Protein AF-A0A3N5G090-F1 (afdb_monomer_lite)

Structure (mmCIF, N/CA/C/O backbone):
data_AF-A0A3N5G090-F1
#
_entry.id   AF-A0A3N5G090-F1
#
loop_
_atom_site.group_PDB
_atom_site.id
_atom_site.type_symbol
_atom_site.label_atom_id
_atom_site.label_alt_id
_atom_site.label_comp_id
_atom_site.label_asym_id
_atom_site.label_entity_id
_atom_site.label_seq_id
_atom_site.pdbx_PDB_ins_code
_atom_site.Cartn_x
_atom_site.Cartn_y
_atom_site.Cartn_z
_atom_site.occupancy
_atom_site.B_iso_or_equiv
_atom_site.auth_seq_id
_atom_site.auth_comp_id
_atom_site.auth_asym_id
_atom_site.auth_atom_id
_atom_site.pdbx_PDB_model_num
ATOM 1 N N . MET A 1 1 ? 10.546 8.795 -16.414 1.00 54.91 1 MET A N 1
ATOM 2 C CA . MET A 1 1 ? 10.587 8.275 -15.032 1.00 54.91 1 MET A CA 1
ATOM 3 C C . MET A 1 1 ? 11.545 7.096 -15.019 1.00 54.91 1 MET A C 1
ATOM 5 O O . MET A 1 1 ? 11.524 6.328 -15.977 1.00 54.91 1 MET A O 1
ATOM 9 N N . THR A 1 2 ? 12.429 7.003 -14.028 1.00 64.56 2 THR A N 1
ATOM 10 C CA . THR A 1 2 ? 13.348 5.861 -13.884 1.00 64.56 2 THR A CA 1
ATOM 11 C C . THR A 1 2 ? 12.715 4.758 -13.030 1.00 64.56 2 THR A C 1
ATOM 13 O O . THR A 1 2 ? 11.753 5.004 -12.300 1.00 64.56 2 THR A O 1
ATOM 16 N N . TRP A 1 3 ? 13.255 3.538 -13.094 1.00 65.06 3 TRP A N 1
ATOM 17 C CA . TRP A 1 3 ? 12.873 2.460 -12.172 1.00 65.06 3 TRP A CA 1
ATOM 18 C C . TRP A 1 3 ? 13.111 2.840 -10.706 1.00 65.06 3 TRP A C 1
ATOM 20 O O . TRP A 1 3 ? 12.303 2.509 -9.840 1.00 65.06 3 TRP A O 1
ATOM 30 N N . THR A 1 4 ? 14.183 3.589 -10.448 1.00 69.06 4 THR A N 1
ATOM 31 C CA . THR A 1 4 ? 14.503 4.139 -9.131 1.00 69.06 4 THR A CA 1
ATOM 32 C C . THR A 1 4 ? 13.394 5.069 -8.640 1.00 69.06 4 THR A C 1
ATOM 34 O O . THR A 1 4 ? 12.904 4.881 -7.529 1.00 69.06 4 THR A O 1
ATOM 37 N N . ASP A 1 5 ? 12.926 6.006 -9.472 1.00 65.31 5 ASP A N 1
ATOM 38 C CA . ASP A 1 5 ? 11.839 6.929 -9.104 1.00 65.31 5 ASP A CA 1
ATOM 39 C C . ASP A 1 5 ? 10.539 6.183 -8.772 1.00 65.31 5 ASP A C 1
ATOM 41 O O . ASP A 1 5 ? 9.849 6.527 -7.812 1.00 65.31 5 ASP A O 1
ATOM 45 N N . ALA A 1 6 ? 10.214 5.138 -9.540 1.00 68.19 6 ALA A N 1
ATOM 46 C CA . ALA A 1 6 ? 9.016 4.330 -9.324 1.00 68.19 6 ALA A CA 1
ATOM 47 C C . ALA A 1 6 ? 9.076 3.541 -8.002 1.00 68.19 6 ALA A C 1
ATOM 49 O O . ALA A 1 6 ? 8.100 3.528 -7.244 1.00 68.19 6 ALA A O 1
ATOM 50 N N . ILE A 1 7 ? 10.226 2.929 -7.684 1.00 75.06 7 ILE A N 1
ATOM 51 C CA . ILE A 1 7 ? 10.431 2.250 -6.395 1.00 75.06 7 ILE A CA 1
ATOM 52 C C . ILE A 1 7 ? 10.340 3.245 -5.241 1.00 75.06 7 ILE A C 1
ATOM 54 O O . ILE A 1 7 ? 9.624 2.985 -4.276 1.00 75.06 7 ILE A O 1
ATOM 58 N N . GLN A 1 8 ? 11.021 4.389 -5.337 1.00 78.50 8 GLN A N 1
ATOM 59 C CA . GLN A 1 8 ? 11.004 5.399 -4.276 1.00 78.50 8 GLN A CA 1
ATOM 60 C C . GLN A 1 8 ? 9.595 5.963 -4.052 1.00 78.50 8 GLN A C 1
ATOM 62 O O . GLN A 1 8 ? 9.173 6.118 -2.907 1.00 78.50 8 GLN A O 1
ATOM 67 N N . GLY A 1 9 ? 8.832 6.197 -5.125 1.00 76.31 9 GLY A N 1
ATOM 68 C CA . GLY A 1 9 ? 7.426 6.596 -5.032 1.00 76.31 9 GLY A CA 1
ATOM 69 C C . GLY A 1 9 ? 6.557 5.547 -4.333 1.00 76.31 9 GLY A C 1
ATOM 70 O O . GLY A 1 9 ? 5.765 5.894 -3.461 1.00 76.31 9 GLY A O 1
ATOM 71 N N . THR A 1 10 ? 6.756 4.266 -4.650 1.00 79.12 10 THR A N 1
ATOM 72 C CA . THR A 1 10 ? 6.001 3.159 -4.036 1.00 79.12 10 THR A CA 1
ATOM 73 C C . THR A 1 10 ? 6.363 2.975 -2.559 1.00 79.12 10 THR A C 1
ATOM 75 O O . THR A 1 10 ? 5.482 2.816 -1.718 1.00 79.12 10 THR A O 1
ATOM 78 N N . ILE A 1 11 ? 7.653 3.046 -2.210 1.00 84.38 11 ILE A N 1
ATOM 79 C CA . ILE A 1 11 ? 8.118 2.999 -0.813 1.00 84.38 11 ILE A CA 1
ATOM 80 C C . ILE A 1 11 ? 7.515 4.152 -0.010 1.00 84.38 11 ILE A C 1
ATOM 82 O O . ILE A 1 11 ? 7.073 3.947 1.121 1.00 84.38 11 ILE A O 1
ATOM 86 N N . ARG A 1 12 ? 7.470 5.356 -0.592 1.00 86.19 12 ARG A N 1
ATOM 87 C CA . ARG A 1 12 ? 6.857 6.515 0.057 1.00 86.19 12 ARG A CA 1
ATOM 88 C C . ARG A 1 12 ? 5.377 6.275 0.345 1.00 86.19 12 ARG A C 1
ATOM 90 O O . ARG A 1 12 ? 4.964 6.475 1.475 1.00 86.19 12 ARG A O 1
ATOM 97 N N . GLN A 1 13 ? 4.613 5.778 -0.626 1.00 85.06 13 GLN A N 1
ATOM 98 C CA . GLN A 1 13 ? 3.194 5.468 -0.422 1.00 85.06 13 GLN A CA 1
ATOM 99 C C . GLN A 1 13 ? 2.976 4.424 0.683 1.00 85.06 13 GLN A C 1
ATOM 101 O O . GLN A 1 13 ? 2.121 4.613 1.542 1.00 85.06 13 GLN A O 1
ATOM 106 N N . TRP A 1 14 ? 3.784 3.358 0.724 1.00 87.81 14 TRP A N 1
ATOM 107 C CA . TRP A 1 14 ? 3.729 2.388 1.824 1.00 87.81 14 TRP A CA 1
ATOM 108 C C . TRP A 1 14 ? 4.065 3.008 3.181 1.00 87.81 14 TRP A C 1
ATOM 110 O O . TRP A 1 14 ? 3.436 2.673 4.182 1.00 87.81 14 TRP A O 1
ATOM 120 N N . THR A 1 15 ? 5.030 3.927 3.216 1.00 90.88 15 THR A N 1
ATOM 121 C CA . THR A 1 15 ? 5.394 4.661 4.435 1.00 90.88 15 THR A CA 1
ATOM 122 C C . THR A 1 15 ? 4.239 5.548 4.906 1.00 90.88 15 THR A C 1
ATOM 124 O O . THR A 1 15 ? 3.884 5.497 6.080 1.00 90.88 15 THR A O 1
ATOM 127 N N . ASP A 1 16 ? 3.592 6.276 3.993 1.00 89.44 16 ASP A N 1
ATOM 128 C CA . ASP A 1 16 ? 2.435 7.123 4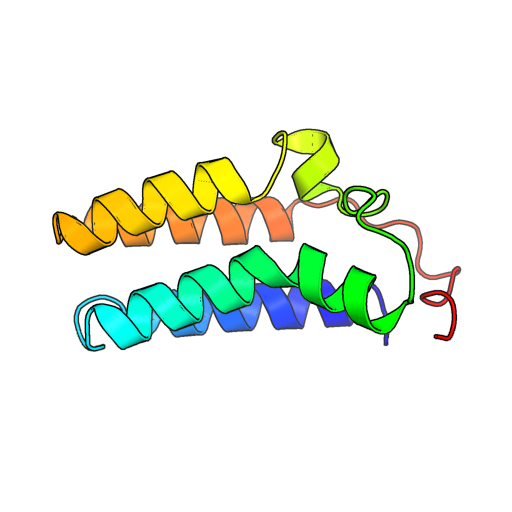.304 1.00 89.44 16 ASP A CA 1
ATOM 129 C C . ASP A 1 16 ? 1.263 6.277 4.857 1.00 89.44 16 ASP A C 1
ATOM 131 O O . ASP A 1 16 ? 0.654 6.633 5.868 1.00 89.44 16 ASP A O 1
ATOM 135 N N . ILE A 1 17 ? 0.992 5.102 4.265 1.00 88.38 17 ILE A N 1
ATOM 136 C CA . ILE A 1 17 ? -0.014 4.149 4.776 1.00 88.38 17 ILE A CA 1
ATOM 137 C C . ILE A 1 17 ? 0.352 3.682 6.185 1.00 88.38 17 ILE A C 1
ATOM 139 O O . ILE A 1 17 ? -0.509 3.666 7.064 1.00 88.38 17 ILE A O 1
ATOM 143 N N . ARG A 1 18 ? 1.620 3.319 6.418 1.00 91.69 18 ARG A N 1
ATOM 144 C CA . ARG A 1 18 ? 2.118 2.861 7.723 1.00 91.69 18 ARG A CA 1
ATOM 145 C C . ARG A 1 18 ? 1.886 3.894 8.825 1.00 91.69 18 ARG A C 1
ATOM 147 O O . ARG A 1 18 ? 1.521 3.517 9.937 1.00 91.69 18 ARG A O 1
ATOM 154 N N . GLU A 1 19 ? 2.111 5.171 8.526 1.00 91.44 19 GLU A N 1
ATOM 155 C CA . GLU A 1 19 ? 1.887 6.286 9.456 1.00 91.44 19 GLU A CA 1
ATOM 156 C C . GLU A 1 19 ? 0.396 6.546 9.711 1.00 91.44 19 GLU A C 1
ATOM 158 O O . GLU A 1 19 ? 0.022 6.985 10.797 1.00 91.44 19 GLU A O 1
ATOM 163 N N . ALA A 1 20 ? -0.458 6.231 8.736 1.00 89.06 20 ALA A N 1
ATOM 164 C CA . ALA A 1 20 ? -1.905 6.376 8.837 1.00 89.06 20 ALA A CA 1
ATOM 165 C C . ALA A 1 20 ? -2.608 5.198 9.545 1.00 89.06 20 ALA A C 1
ATOM 167 O O . ALA A 1 20 ? -3.783 5.327 9.906 1.00 89.06 20 ALA A O 1
ATOM 168 N N . VAL A 1 21 ? -1.925 4.063 9.765 1.00 88.25 21 VAL A N 1
ATOM 169 C CA . VAL A 1 21 ? -2.466 2.914 10.518 1.00 88.25 21 VAL A CA 1
ATOM 170 C C . VAL A 1 21 ? -2.951 3.380 11.896 1.00 88.25 21 VAL A C 1
ATOM 172 O O . VAL A 1 21 ? -2.245 4.117 12.576 1.00 88.25 21 VAL A O 1
ATOM 175 N N . GLU A 1 22 ? -4.143 2.927 12.304 1.00 83.62 22 GLU A N 1
ATOM 176 C CA . GLU A 1 22 ? -4.914 3.332 13.504 1.00 83.62 22 GLU A CA 1
ATOM 177 C C . GLU A 1 22 ? -5.612 4.695 13.450 1.00 83.62 22 GLU A C 1
ATOM 179 O O . GLU A 1 22 ? -6.592 4.888 14.172 1.00 83.62 22 GLU A O 1
ATOM 184 N N . VAL A 1 23 ? -5.149 5.630 12.618 1.00 86.56 23 VAL A N 1
ATOM 185 C CA . VAL A 1 23 ? -5.704 6.995 12.550 1.00 86.56 23 VAL A CA 1
ATOM 186 C C . VAL A 1 23 ? -6.694 7.144 11.397 1.00 86.56 23 VAL A C 1
ATOM 188 O O . VAL A 1 23 ? -7.693 7.855 11.519 1.00 86.56 23 VAL A O 1
ATOM 191 N N . ALA A 1 24 ? -6.424 6.479 10.275 1.00 80.75 24 ALA A N 1
ATOM 192 C CA . ALA A 1 24 ? -7.304 6.475 9.119 1.00 80.75 24 ALA A CA 1
ATOM 193 C C . ALA A 1 24 ? -8.569 5.642 9.364 1.00 80.75 24 ALA A C 1
ATOM 195 O O . ALA A 1 24 ? -8.560 4.629 10.067 1.00 80.75 24 ALA A O 1
ATOM 196 N N . ASP A 1 25 ? -9.660 6.049 8.715 1.00 90.75 25 ASP A N 1
ATOM 197 C CA . ASP A 1 25 ? -10.853 5.217 8.603 1.00 90.75 25 ASP A CA 1
ATOM 198 C C . ASP A 1 25 ? -10.524 3.889 7.896 1.00 90.75 25 ASP A C 1
ATOM 200 O O . ASP A 1 25 ? -9.714 3.847 6.969 1.00 90.75 25 ASP A O 1
ATOM 204 N N . THR A 1 26 ? -11.177 2.802 8.312 1.00 87.62 26 THR A N 1
ATOM 205 C CA . THR A 1 26 ? -10.943 1.456 7.772 1.00 87.62 26 THR A CA 1
ATOM 206 C C . THR A 1 26 ? -11.127 1.394 6.255 1.00 87.62 26 THR A C 1
ATOM 208 O O . THR A 1 26 ? -10.321 0.763 5.574 1.00 87.62 26 THR A O 1
ATOM 211 N N . VAL A 1 27 ? -12.149 2.056 5.701 1.00 87.44 27 VAL A N 1
ATOM 212 C CA . VAL A 1 27 ? -12.399 2.056 4.250 1.00 87.44 27 VAL A CA 1
ATOM 213 C C . VAL A 1 27 ? -11.328 2.861 3.525 1.00 87.44 27 VAL A C 1
ATOM 215 O O . VAL A 1 27 ? -10.847 2.423 2.480 1.00 87.44 27 VAL A O 1
ATOM 218 N N . ALA A 1 28 ? -10.915 3.999 4.086 1.00 85.75 28 ALA A N 1
ATOM 219 C CA . ALA A 1 28 ? -9.815 4.788 3.537 1.00 85.75 28 ALA A CA 1
ATOM 220 C C . ALA A 1 28 ? -8.505 3.982 3.524 1.00 85.75 28 ALA A C 1
ATOM 222 O O . ALA A 1 28 ? -7.846 3.905 2.491 1.00 85.75 28 ALA A O 1
ATOM 223 N N . LEU A 1 29 ? -8.179 3.297 4.624 1.00 86.75 29 LEU A N 1
ATOM 224 C CA . LEU A 1 29 ? -6.967 2.485 4.737 1.00 86.75 29 LEU A CA 1
ATOM 225 C C . LEU A 1 29 ? -6.962 1.310 3.746 1.00 86.75 29 LEU A C 1
ATOM 227 O O . LEU A 1 29 ? -5.967 1.092 3.059 1.00 86.75 29 LEU A O 1
ATOM 231 N N . LEU A 1 30 ? -8.082 0.590 3.617 1.00 86.88 30 LEU A N 1
ATOM 232 C CA . LEU A 1 30 ? -8.236 -0.474 2.617 1.00 86.88 30 LEU A CA 1
ATOM 233 C C . LEU A 1 30 ? -8.129 0.066 1.185 1.00 86.88 30 LEU A C 1
ATOM 235 O O . LEU A 1 30 ? -7.546 -0.589 0.325 1.00 86.88 30 LEU A O 1
ATOM 239 N N . THR A 1 31 ? -8.674 1.256 0.927 1.00 85.88 31 THR 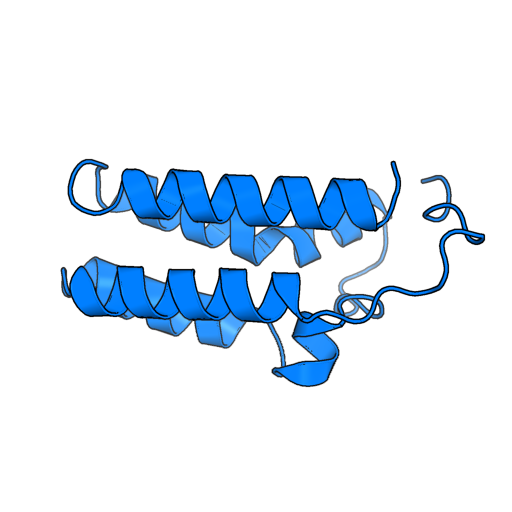A N 1
ATOM 240 C CA . THR A 1 31 ? -8.599 1.901 -0.391 1.00 85.88 31 THR A CA 1
ATOM 241 C C . THR A 1 31 ? -7.159 2.243 -0.754 1.00 85.88 31 THR A C 1
ATOM 243 O O . THR A 1 31 ? -6.747 1.959 -1.875 1.00 85.88 31 THR A O 1
ATOM 246 N N . GLU A 1 32 ? -6.385 2.799 0.179 1.00 84.44 32 GLU A N 1
ATO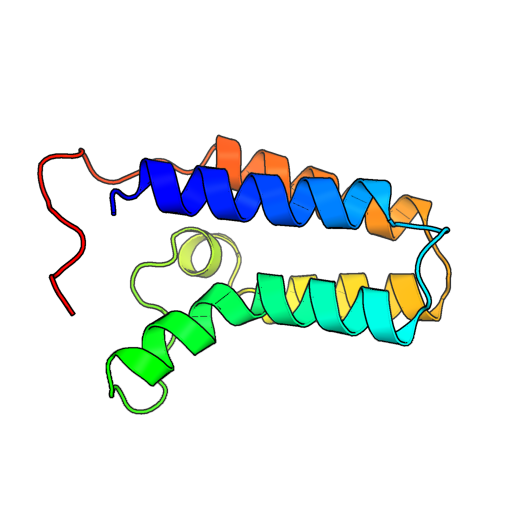M 247 C CA . GLU A 1 32 ? -4.970 3.120 -0.040 1.00 84.44 32 GLU A CA 1
ATOM 248 C C . GLU A 1 32 ? -4.124 1.852 -0.223 1.00 84.44 32 GLU A C 1
ATOM 250 O O . GLU A 1 32 ? -3.368 1.754 -1.188 1.00 84.44 32 GLU A O 1
ATOM 255 N N . ILE A 1 33 ? -4.308 0.836 0.632 1.00 83.94 33 ILE A N 1
ATOM 256 C CA . ILE A 1 33 ? -3.620 -0.462 0.500 1.00 83.94 33 ILE A CA 1
ATOM 257 C C . ILE A 1 33 ? -3.903 -1.078 -0.870 1.00 83.94 33 ILE A C 1
ATOM 259 O O . ILE A 1 33 ? -2.969 -1.453 -1.577 1.00 83.94 33 ILE A O 1
ATOM 263 N N . ASN A 1 34 ? -5.171 -1.130 -1.283 1.00 78.25 34 ASN A N 1
ATOM 264 C CA . ASN A 1 34 ? -5.533 -1.644 -2.600 1.00 78.25 34 ASN A CA 1
ATOM 265 C C . ASN A 1 34 ? -4.956 -0.773 -3.712 1.00 78.25 34 ASN A C 1
ATOM 267 O O . ASN A 1 34 ? -4.366 -1.306 -4.637 1.00 78.25 34 ASN A O 1
ATOM 271 N N . ALA A 1 35 ? -5.010 0.555 -3.605 1.00 75.62 35 ALA A N 1
ATOM 272 C CA . ALA A 1 35 ? -4.466 1.447 -4.624 1.00 75.62 35 ALA A CA 1
ATOM 273 C C . ALA A 1 35 ? -2.952 1.278 -4.833 1.00 75.62 35 ALA A C 1
ATOM 275 O O . ALA A 1 35 ? -2.498 1.382 -5.978 1.00 75.62 35 ALA A O 1
ATOM 276 N N . VAL A 1 36 ? -2.195 1.026 -3.760 1.00 75.56 36 VAL A N 1
ATOM 277 C CA . VAL A 1 36 ? -0.746 0.786 -3.811 1.00 75.56 36 VAL A CA 1
ATOM 278 C C . VAL A 1 36 ? -0.434 -0.648 -4.248 1.00 75.56 36 VAL A C 1
ATOM 280 O O . VAL A 1 36 ? 0.506 -0.864 -5.010 1.00 75.56 36 VAL A O 1
ATOM 283 N N . CYS A 1 37 ? -1.236 -1.639 -3.856 1.00 71.81 37 CYS A N 1
ATOM 284 C CA . CYS A 1 37 ? -1.124 -3.006 -4.378 1.00 71.81 37 CYS A CA 1
ATOM 285 C C . CYS A 1 37 ? -1.505 -3.104 -5.871 1.00 71.81 37 CYS A C 1
ATOM 287 O O . CYS A 1 37 ? -0.883 -3.873 -6.609 1.00 71.81 37 CYS A O 1
ATOM 289 N N . ASP A 1 38 ? -2.444 -2.270 -6.328 1.00 62.53 38 ASP A N 1
ATOM 290 C CA . ASP A 1 38 ? -2.944 -2.158 -7.707 1.00 62.53 38 ASP A CA 1
ATOM 291 C C . ASP A 1 38 ? -2.011 -1.359 -8.626 1.00 62.53 38 ASP A C 1
ATOM 293 O O . ASP A 1 38 ? -2.291 -1.211 -9.819 1.00 62.53 38 ASP A O 1
ATOM 297 N N . LEU A 1 39 ? -0.874 -0.852 -8.131 1.00 55.28 39 LEU A N 1
ATOM 298 C CA . LEU A 1 39 ? 0.145 -0.198 -8.968 1.00 55.28 39 LEU A CA 1
ATOM 299 C C . LEU A 1 39 ? 0.533 -1.056 -10.185 1.00 55.28 39 LEU A C 1
ATOM 301 O O . LEU A 1 39 ? 0.817 -0.526 -11.260 1.00 55.28 39 LEU A O 1
ATOM 305 N N . CYS A 1 40 ? 0.484 -2.383 -10.036 1.00 50.88 40 CYS A N 1
ATOM 306 C CA . CYS A 1 40 ? 0.742 -3.334 -11.114 1.00 50.88 40 CYS A CA 1
ATOM 307 C C . CYS A 1 40 ? -0.372 -3.368 -12.177 1.00 50.88 40 CYS A C 1
ATOM 309 O O . CYS A 1 40 ? -0.063 -3.538 -13.354 1.00 50.88 40 CYS A O 1
ATOM 311 N N . GLU A 1 41 ? -1.638 -3.180 -11.791 1.00 43.66 41 GLU A N 1
ATOM 312 C CA . GLU A 1 41 ? -2.804 -3.209 -12.691 1.00 43.66 41 GLU A CA 1
ATOM 313 C C . GLU A 1 41 ? -3.043 -1.852 -13.374 1.00 43.66 41 GLU A C 1
ATOM 315 O O . GLU A 1 41 ? -3.408 -1.794 -14.551 1.00 43.66 41 GLU A O 1
ATOM 320 N N . LYS A 1 42 ? -2.765 -0.736 -12.683 1.00 41.50 42 LYS A N 1
ATOM 321 C CA . LYS A 1 42 ? -2.879 0.623 -13.253 1.00 41.50 42 LYS A CA 1
ATOM 322 C C . LYS A 1 42 ? -1.816 0.913 -14.314 1.00 41.50 42 LYS A C 1
ATOM 324 O O . LYS A 1 42 ? -2.122 1.567 -15.309 1.00 41.50 42 LYS A O 1
ATOM 329 N N . SER A 1 43 ? -0.602 0.397 -14.121 1.00 45.66 43 SER A N 1
ATOM 330 C CA . SER A 1 43 ? 0.474 0.449 -15.120 1.00 45.66 43 SER A CA 1
ATOM 331 C C . SER A 1 43 ? 0.092 -0.299 -16.411 1.00 45.66 43 SER A C 1
ATOM 333 O O . SER A 1 43 ? 0.320 0.203 -17.509 1.00 45.66 43 SER A O 1
ATOM 335 N N . ASP A 1 44 ? -0.579 -1.451 -16.291 1.00 40.44 44 ASP A N 1
ATOM 336 C CA . ASP A 1 44 ? -0.967 -2.307 -17.425 1.00 40.44 44 ASP A CA 1
ATOM 337 C C . ASP A 1 44 ? -2.227 -1.795 -18.159 1.00 40.44 44 ASP A C 1
ATOM 339 O O . ASP A 1 44 ? -2.306 -1.824 -19.388 1.00 40.44 44 ASP A O 1
ATOM 343 N N . THR A 1 45 ? -3.181 -1.215 -17.417 1.00 38.56 45 THR A N 1
ATOM 344 C CA . THR A 1 45 ? -4.410 -0.617 -17.978 1.00 38.56 45 THR A CA 1
ATOM 345 C C . THR A 1 45 ? -4.114 0.630 -18.819 1.00 38.56 45 THR A C 1
ATOM 347 O O . THR A 1 45 ? -4.742 0.837 -19.857 1.00 38.56 45 THR A O 1
ATOM 350 N N . GLN A 1 46 ? -3.139 1.459 -18.421 1.00 41.69 46 GLN A N 1
ATOM 351 C CA . GLN A 1 46 ? -2.695 2.598 -19.239 1.00 41.69 46 GLN A CA 1
ATOM 352 C C . GLN A 1 46 ? -1.885 2.171 -20.473 1.00 41.69 46 GLN A C 1
ATOM 354 O O . GLN A 1 46 ? -1.885 2.892 -21.467 1.00 41.69 46 GLN A O 1
ATOM 359 N N . ALA A 1 47 ? -1.255 0.992 -20.444 1.00 43.22 47 ALA A N 1
ATOM 360 C CA . ALA A 1 47 ? -0.488 0.440 -21.561 1.00 43.22 47 ALA A CA 1
ATOM 361 C C . ALA A 1 47 ? -1.354 -0.255 -22.635 1.00 43.22 47 ALA A C 1
ATOM 363 O O . ALA A 1 47 ? -0.826 -0.695 -23.655 1.00 43.22 47 ALA A O 1
ATOM 364 N N . GLY A 1 48 ? -2.674 -0.364 -22.428 1.00 40.47 48 GLY A N 1
ATOM 365 C CA . GLY A 1 48 ? -3.607 -0.942 -23.402 1.00 40.47 48 GLY A CA 1
ATOM 366 C C . GLY A 1 48 ? -3.477 -2.457 -23.597 1.00 40.47 48 GLY A C 1
ATOM 367 O O . GLY A 1 48 ? -4.007 -2.984 -24.577 1.00 40.47 48 GLY A O 1
ATOM 368 N N . ASN A 1 49 ? -2.792 -3.165 -22.691 1.00 41.78 49 ASN A N 1
ATOM 369 C CA . ASN A 1 49 ? -2.652 -4.614 -22.779 1.00 41.78 49 ASN A CA 1
ATOM 370 C C . ASN A 1 49 ? -3.846 -5.328 -22.124 1.00 41.78 49 ASN A C 1
ATOM 372 O O . ASN A 1 49 ? -4.266 -4.967 -21.022 1.00 41.78 49 ASN A O 1
ATOM 376 N N . PRO A 1 50 ? -4.409 -6.357 -22.778 1.00 41.75 50 PRO A N 1
ATOM 377 C CA . PRO A 1 50 ? -5.470 -7.162 -22.197 1.00 41.75 50 PRO A CA 1
ATOM 378 C C . PRO A 1 50 ? -4.890 -8.066 -21.102 1.00 41.75 50 PRO A C 1
ATOM 380 O O . PRO A 1 50 ? -4.372 -9.127 -21.409 1.00 41.75 50 PRO A O 1
ATOM 383 N N . ILE A 1 51 ? -4.995 -7.639 -19.839 1.00 44.78 51 ILE A N 1
ATOM 384 C CA . ILE A 1 51 ? -4.900 -8.463 -18.615 1.00 44.78 51 ILE A CA 1
ATOM 385 C C . ILE A 1 51 ? -3.832 -9.571 -18.714 1.00 44.78 51 ILE A C 1
ATOM 387 O O . ILE A 1 51 ? -4.132 -10.762 -18.614 1.00 44.78 51 ILE A O 1
ATOM 391 N N . GLU A 1 52 ? -2.565 -9.203 -18.896 1.00 43.00 52 GLU A N 1
ATOM 392 C CA . GLU A 1 52 ? -1.459 -10.159 -18.814 1.00 43.00 52 GLU A CA 1
ATOM 393 C C . GLU A 1 52 ? -0.446 -9.667 -17.785 1.00 43.00 52 GLU A C 1
ATOM 395 O O . GLU A 1 52 ? 0.568 -9.057 -18.107 1.00 43.00 52 GLU A O 1
ATOM 400 N N . ARG A 1 53 ? -0.773 -9.965 -16.516 1.00 47.22 53 ARG A N 1
ATOM 401 C CA . ARG A 1 53 ? 0.122 -10.113 -15.351 1.00 47.22 53 ARG A CA 1
ATOM 402 C C . ARG A 1 53 ? 1.465 -9.410 -15.516 1.00 47.22 53 ARG A C 1
ATOM 404 O O . ARG A 1 53 ? 2.362 -9.956 -16.149 1.00 47.22 53 ARG A O 1
ATOM 411 N N . CYS A 1 54 ? 1.602 -8.256 -14.864 1.00 54.03 54 CYS A N 1
ATOM 412 C CA . CYS A 1 54 ? 2.777 -7.384 -14.824 1.00 54.03 54 CYS A CA 1
ATOM 413 C C . CYS A 1 54 ? 4.124 -8.117 -15.022 1.00 54.03 54 CYS A C 1
ATOM 415 O O . CYS A 1 54 ? 4.816 -8.472 -14.063 1.00 54.03 54 CYS A O 1
ATOM 417 N N . ARG A 1 55 ? 4.522 -8.334 -16.286 1.00 44.81 55 ARG A N 1
ATOM 418 C CA . ARG A 1 55 ? 5.658 -9.208 -16.638 1.00 44.81 55 ARG A CA 1
ATOM 419 C C . ARG A 1 55 ? 7.010 -8.677 -16.162 1.00 44.81 55 ARG A C 1
ATOM 421 O O . ARG A 1 55 ? 8.004 -9.392 -16.219 1.00 44.81 55 ARG A O 1
ATOM 428 N N . TYR A 1 56 ? 7.040 -7.425 -15.712 1.00 45.97 56 TYR A N 1
ATOM 429 C CA . TYR A 1 56 ? 8.230 -6.704 -15.270 1.00 45.97 56 TYR A CA 1
ATOM 430 C C . TYR A 1 56 ? 8.265 -6.447 -13.761 1.00 45.97 56 TYR A C 1
ATOM 432 O O . TYR A 1 56 ? 9.262 -5.931 -13.259 1.00 45.97 56 TYR A O 1
ATOM 440 N N . CYS A 1 57 ? 7.205 -6.789 -13.022 1.00 55.56 57 CYS A N 1
ATOM 441 C CA . CYS A 1 57 ? 7.197 -6.616 -11.578 1.00 55.56 57 CYS A CA 1
ATOM 442 C C . CYS A 1 57 ? 8.018 -7.732 -10.928 1.00 55.56 57 CYS A C 1
ATOM 444 O O . CYS A 1 57 ? 7.558 -8.865 -10.794 1.00 55.56 57 CYS A O 1
ATOM 446 N N . LEU A 1 58 ? 9.240 -7.406 -10.503 1.00 51.22 58 LEU A N 1
ATOM 447 C CA . LEU A 1 58 ? 10.099 -8.340 -9.769 1.00 51.22 58 LEU A CA 1
ATOM 448 C C . LEU A 1 58 ? 9.434 -8.826 -8.473 1.00 51.22 58 LEU A C 1
ATOM 450 O O . LEU A 1 58 ? 9.660 -9.964 -8.085 1.00 51.22 58 LEU A O 1
ATOM 454 N N . PHE A 1 59 ? 8.556 -8.024 -7.856 1.00 53.97 59 PHE A N 1
ATOM 455 C CA . PHE A 1 59 ? 7.760 -8.463 -6.708 1.00 53.97 59 PHE A CA 1
ATOM 456 C C . PHE A 1 59 ? 6.772 -9.576 -7.098 1.00 53.97 59 PHE A C 1
ATOM 458 O O . PHE A 1 59 ? 6.711 -10.606 -6.439 1.00 53.97 59 PHE A O 1
ATOM 465 N N . TYR A 1 60 ? 6.063 -9.438 -8.224 1.00 53.94 60 TYR A N 1
ATOM 466 C CA . TYR A 1 60 ? 5.201 -10.499 -8.760 1.00 53.94 60 TYR A CA 1
ATOM 467 C C . TYR A 1 60 ? 6.005 -11.762 -9.107 1.00 53.94 60 TYR A C 1
ATOM 469 O O . TYR A 1 60 ? 5.596 -12.872 -8.776 1.00 53.94 60 TYR A O 1
ATOM 477 N N . GLN A 1 61 ? 7.172 -11.600 -9.739 1.00 50.44 61 GLN A N 1
ATOM 478 C CA . GLN A 1 61 ? 8.042 -12.724 -10.103 1.00 50.44 61 GLN A CA 1
ATOM 479 C C . GLN A 1 61 ? 8.630 -13.450 -8.882 1.00 50.44 61 GLN A C 1
ATOM 481 O O . GLN A 1 61 ? 8.837 -14.659 -8.944 1.00 50.44 61 GLN A O 1
ATOM 486 N N . GLN A 1 62 ? 8.901 -12.732 -7.788 1.00 53.25 62 GLN A N 1
ATOM 487 C CA . GLN A 1 62 ? 9.489 -13.297 -6.570 1.00 53.25 62 GLN A CA 1
ATOM 488 C C . GLN A 1 62 ? 8.446 -13.832 -5.582 1.00 53.25 62 GLN A C 1
ATOM 490 O O . GLN A 1 62 ? 8.730 -14.803 -4.886 1.00 53.25 62 GLN A O 1
ATOM 495 N N . PHE A 1 63 ? 7.253 -13.235 -5.529 1.00 52.97 63 PHE A N 1
ATOM 496 C CA . PHE A 1 63 ? 6.254 -13.503 -4.487 1.00 52.97 63 PHE A CA 1
ATOM 497 C C . PHE A 1 63 ? 4.896 -13.980 -5.027 1.00 52.97 63 PHE A C 1
ATOM 499 O O . PHE A 1 63 ? 3.945 -14.092 -4.266 1.00 52.97 63 PHE A O 1
ATOM 506 N N . GLY A 1 64 ? 4.766 -14.265 -6.328 1.00 51.59 64 GLY A N 1
ATOM 507 C CA . GLY A 1 64 ? 3.539 -14.826 -6.919 1.00 51.59 64 GLY A CA 1
ATOM 508 C C . GLY A 1 64 ? 2.393 -13.824 -7.120 1.00 51.59 64 GLY A C 1
ATOM 509 O O . GLY A 1 64 ? 1.400 -14.153 -7.770 1.00 51.59 64 GLY A O 1
ATOM 510 N N . GLY A 1 65 ? 2.551 -12.591 -6.631 1.00 58.81 65 GLY A N 1
ATOM 511 C CA . GLY A 1 65 ? 1.699 -11.442 -6.924 1.00 58.81 65 GLY A CA 1
ATOM 512 C C . GLY A 1 65 ? 1.328 -10.605 -5.704 1.00 58.81 65 GLY A C 1
ATOM 513 O O . GLY A 1 65 ? 1.526 -11.004 -4.563 1.00 58.81 65 GLY A O 1
ATOM 514 N N . CYS A 1 66 ? 0.771 -9.418 -5.952 1.00 64.88 66 CYS A N 1
ATOM 515 C CA . CYS A 1 66 ? 0.356 -8.501 -4.885 1.00 64.88 66 CYS A CA 1
ATOM 516 C C . CYS A 1 66 ? -0.979 -8.898 -4.232 1.00 64.88 66 CYS A C 1
ATOM 518 O O . CYS A 1 66 ? -1.289 -8.398 -3.155 1.00 64.88 66 CYS A O 1
ATOM 520 N N . GLN A 1 67 ? -1.763 -9.793 -4.850 1.00 65.56 67 GLN A N 1
ATOM 521 C CA . GLN A 1 67 ? -3.097 -10.171 -4.363 1.00 65.56 67 GLN A CA 1
ATOM 522 C C . GLN A 1 67 ? -3.061 -10.914 -3.025 1.00 65.56 67 GLN A C 1
ATOM 524 O O . GLN A 1 67 ? -3.902 -10.662 -2.169 1.00 65.56 67 GLN A O 1
ATOM 529 N N . GLU A 1 68 ? -2.084 -11.798 -2.813 1.00 69.12 68 GLU A N 1
ATOM 530 C CA . GLU A 1 68 ? -1.975 -12.527 -1.546 1.00 69.12 68 GLU A CA 1
ATOM 531 C C . GLU A 1 68 ? -1.608 -11.583 -0.394 1.00 69.12 68 GLU A C 1
ATOM 533 O O . GLU A 1 68 ? -2.183 -11.657 0.692 1.00 69.12 68 GLU A O 1
ATOM 538 N N . VAL A 1 69 ? -0.703 -10.635 -0.649 1.00 73.56 69 VAL A N 1
ATOM 539 C CA . VAL A 1 69 ? -0.307 -9.625 0.339 1.00 73.56 69 VAL A CA 1
ATOM 540 C C . VAL A 1 69 ? -1.448 -8.645 0.619 1.00 73.56 69 VAL A C 1
ATOM 542 O O . VAL A 1 69 ? -1.758 -8.407 1.784 1.00 73.56 69 VAL A O 1
ATOM 545 N N . SER A 1 70 ? -2.120 -8.140 -0.421 1.00 78.38 70 SER A N 1
ATOM 546 C CA . SER A 1 70 ? -3.316 -7.293 -0.288 1.00 78.38 70 SER A CA 1
ATOM 547 C C . SER A 1 70 ? -4.419 -8.004 0.502 1.00 78.38 70 SER A C 1
ATOM 549 O O . SER A 1 70 ? -5.000 -7.410 1.411 1.00 78.38 70 SER A O 1
ATOM 551 N N . GLY A 1 71 ? -4.658 -9.293 0.238 1.00 80.62 71 GLY A N 1
ATOM 552 C CA . GLY A 1 71 ? -5.628 -10.104 0.974 1.00 80.62 71 GLY A CA 1
ATOM 553 C C . GLY A 1 71 ? -5.274 -10.242 2.456 1.00 80.62 71 GLY A C 1
ATOM 554 O O . GLY A 1 71 ? -6.112 -9.968 3.313 1.00 80.62 71 GLY A O 1
ATOM 555 N N . ARG A 1 72 ? -4.015 -10.585 2.768 1.00 84.00 72 ARG A N 1
ATOM 556 C CA . ARG A 1 72 ? -3.520 -10.702 4.154 1.00 84.00 72 ARG A CA 1
ATOM 557 C C . ARG A 1 72 ? -3.561 -9.373 4.910 1.00 84.00 72 ARG A C 1
ATOM 559 O O . ARG A 1 72 ? -3.879 -9.366 6.097 1.00 84.00 72 ARG A O 1
ATOM 566 N N . MET A 1 73 ? -3.239 -8.263 4.245 1.00 87.06 73 MET A N 1
ATOM 567 C CA . MET A 1 73 ? -3.346 -6.925 4.833 1.00 87.06 73 MET A CA 1
ATOM 568 C C . MET A 1 73 ? -4.805 -6.527 5.049 1.00 87.06 73 MET A C 1
ATOM 570 O O . MET A 1 73 ? -5.136 -6.006 6.108 1.00 87.06 73 MET A O 1
ATOM 574 N N . SER A 1 74 ? -5.684 -6.806 4.084 1.00 86.00 74 SER A N 1
ATOM 575 C CA . SER A 1 74 ? -7.113 -6.490 4.184 1.00 86.00 74 SER A CA 1
ATOM 576 C C . SER A 1 74 ? -7.783 -7.249 5.326 1.00 86.00 74 SER A C 1
ATOM 578 O O . SER A 1 74 ? -8.547 -6.657 6.085 1.00 86.00 74 SER 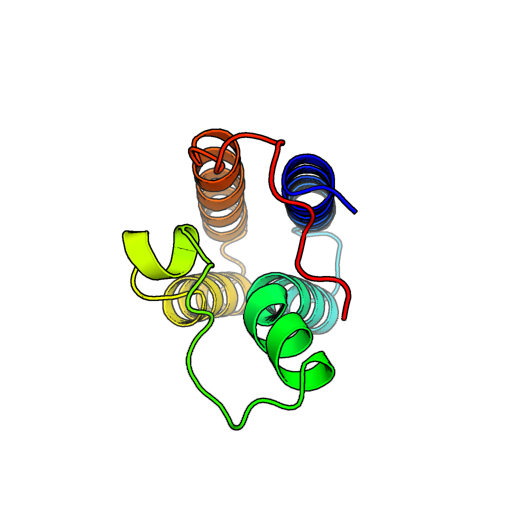A O 1
ATOM 580 N N . GLU A 1 75 ? -7.457 -8.533 5.487 1.00 90.81 75 GLU A N 1
ATOM 581 C CA . GLU A 1 75 ? -7.894 -9.346 6.626 1.00 90.81 75 GLU A CA 1
ATOM 582 C C . GLU A 1 75 ? -7.443 -8.712 7.951 1.00 90.81 75 GLU A C 1
ATOM 584 O O . GLU A 1 75 ? -8.280 -8.418 8.802 1.00 90.81 75 GLU A O 1
ATOM 589 N N . ALA A 1 76 ? -6.152 -8.388 8.083 1.00 91.94 76 ALA A N 1
ATOM 590 C CA . ALA A 1 76 ? -5.610 -7.772 9.295 1.00 91.94 76 ALA A CA 1
ATOM 591 C C . ALA A 1 76 ? -6.240 -6.397 9.604 1.00 91.94 76 ALA A C 1
ATOM 593 O O . ALA A 1 76 ? -6.498 -6.078 10.764 1.00 91.94 76 ALA A O 1
ATOM 594 N N . VAL A 1 77 ? -6.548 -5.592 8.579 1.00 91.19 77 VAL A N 1
ATOM 595 C CA . VAL A 1 77 ? -7.249 -4.307 8.740 1.00 91.19 77 VAL A CA 1
ATOM 596 C C . VAL A 1 77 ? -8.682 -4.505 9.243 1.00 91.19 77 VAL A C 1
ATOM 598 O O . VAL A 1 77 ? -9.122 -3.772 10.131 1.00 91.19 77 VAL A O 1
ATOM 601 N N . VAL A 1 78 ? -9.413 -5.492 8.715 1.00 91.69 78 VAL A N 1
ATOM 602 C CA . VAL A 1 78 ? -10.778 -5.821 9.170 1.00 91.69 78 VAL A CA 1
ATOM 603 C C . VAL A 1 78 ? -10.770 -6.349 10.607 1.00 91.69 78 VAL A C 1
ATOM 605 O O . VAL A 1 78 ? -11.634 -5.975 11.403 1.00 91.69 78 VAL A O 1
ATOM 608 N N . GLU A 1 79 ? -9.772 -7.160 10.961 1.00 94.06 79 GLU A N 1
ATOM 609 C CA . GLU A 1 79 ? -9.547 -7.673 12.321 1.00 94.06 79 GLU A CA 1
ATOM 610 C C . GLU A 1 79 ? -9.045 -6.600 13.300 1.00 94.06 79 GLU A C 1
ATOM 612 O O . GLU A 1 79 ? -9.058 -6.821 14.511 1.00 94.06 79 GLU A O 1
ATOM 617 N N . LYS A 1 80 ? -8.647 -5.422 12.795 1.00 91.81 80 LYS A N 1
ATOM 618 C CA . LYS A 1 80 ? -7.982 -4.350 13.554 1.00 91.81 80 LYS A CA 1
ATOM 619 C C . LYS A 1 80 ? -6.676 -4.805 14.214 1.00 91.81 80 LYS A C 1
ATOM 621 O O . LYS A 1 80 ? -6.282 -4.274 15.252 1.00 91.81 80 LYS A O 1
ATOM 626 N N . ASP A 1 81 ? -6.002 -5.774 13.603 1.00 94.88 81 ASP A N 1
ATOM 627 C CA . ASP A 1 81 ? -4.673 -6.231 13.999 1.00 94.88 81 ASP A CA 1
ATOM 628 C C . ASP A 1 81 ? -3.616 -5.289 13.407 1.00 94.88 81 ASP A C 1
ATOM 630 O O . ASP A 1 81 ? -2.961 -5.564 12.398 1.00 94.88 81 ASP A O 1
ATOM 634 N N . TRP A 1 82 ? -3.501 -4.109 14.011 1.00 93.06 82 TRP A N 1
ATOM 635 C CA . TRP A 1 82 ? -2.648 -3.032 13.511 1.00 93.06 82 TRP A CA 1
ATOM 636 C C . TRP A 1 82 ? -1.161 -3.366 13.557 1.00 93.06 82 TRP A C 1
ATOM 638 O O . TRP A 1 82 ? -0.406 -2.909 12.696 1.00 93.06 82 TRP A O 1
ATOM 648 N N . ASP A 1 83 ? -0.744 -4.197 14.509 1.00 94.00 83 ASP A N 1
ATOM 649 C CA . ASP A 1 83 ? 0.628 -4.689 14.582 1.00 94.00 83 ASP A CA 1
ATOM 650 C C . ASP A 1 83 ? 0.938 -5.603 13.393 1.00 94.00 83 ASP A C 1
ATOM 652 O O . ASP A 1 83 ? 1.974 -5.434 12.741 1.00 94.00 83 ASP A O 1
ATOM 656 N N . ARG A 1 84 ? 0.012 -6.500 13.025 1.00 92.19 84 ARG A N 1
ATOM 657 C CA . ARG A 1 84 ? 0.137 -7.323 11.813 1.00 92.19 84 ARG A CA 1
ATOM 658 C C . ARG A 1 84 ? 0.105 -6.481 10.542 1.00 92.19 84 ARG A C 1
ATOM 660 O O . ARG A 1 84 ? 0.908 -6.740 9.647 1.00 92.19 84 ARG A O 1
ATOM 667 N N . VAL A 1 85 ? -0.749 -5.457 10.456 1.00 91.44 85 VAL A N 1
ATOM 668 C CA . VAL A 1 85 ? -0.766 -4.529 9.305 1.00 91.44 85 VAL A CA 1
ATOM 669 C C . VAL A 1 85 ? 0.588 -3.830 9.155 1.00 91.44 85 VAL A C 1
ATOM 671 O O . VAL A 1 85 ? 1.170 -3.857 8.071 1.00 91.44 85 VAL A O 1
ATOM 674 N N . ARG A 1 86 ? 1.134 -3.259 10.237 1.00 93.25 86 ARG A N 1
ATOM 675 C CA . ARG A 1 86 ? 2.453 -2.598 10.221 1.00 93.25 86 ARG A CA 1
ATOM 676 C C . ARG A 1 86 ? 3.565 -3.558 9.827 1.00 93.25 86 ARG A C 1
ATOM 678 O O . ARG A 1 86 ? 4.392 -3.204 8.993 1.00 93.25 86 ARG A O 1
ATOM 685 N N . HIS A 1 87 ? 3.559 -4.768 10.381 1.00 91.94 87 HIS A N 1
ATOM 686 C CA . HIS A 1 87 ? 4.546 -5.789 10.052 1.00 91.94 87 HIS A CA 1
ATOM 687 C C . HIS A 1 87 ? 4.533 -6.137 8.558 1.00 91.94 87 HIS A C 1
ATOM 689 O O . HIS A 1 87 ? 5.584 -6.132 7.923 1.00 91.94 87 HIS A O 1
ATOM 695 N N . LEU A 1 88 ? 3.349 -6.359 7.979 1.00 89.19 88 LEU A N 1
ATOM 696 C CA . LEU A 1 88 ? 3.205 -6.648 6.550 1.00 89.19 88 LEU A CA 1
ATOM 697 C C . LEU A 1 88 ? 3.683 -5.475 5.675 1.00 89.19 88 LEU A C 1
ATOM 699 O O . LEU A 1 88 ? 4.304 -5.697 4.636 1.00 89.19 88 LEU A O 1
ATOM 703 N N . ILE A 1 89 ? 3.421 -4.227 6.080 1.00 89.25 89 ILE A N 1
ATOM 704 C CA . ILE A 1 89 ? 3.902 -3.041 5.352 1.00 89.25 89 ILE A CA 1
ATOM 705 C C . ILE A 1 89 ? 5.434 -2.932 5.438 1.00 89.25 89 ILE A C 1
ATOM 707 O O . ILE A 1 89 ? 6.088 -2.649 4.433 1.00 89.25 89 ILE A O 1
ATOM 711 N N . ASP A 1 90 ? 6.021 -3.208 6.603 1.00 90.25 90 ASP A N 1
ATOM 712 C CA . ASP A 1 90 ? 7.476 -3.211 6.789 1.00 90.25 90 ASP A CA 1
ATOM 713 C C . ASP A 1 90 ? 8.152 -4.293 5.922 1.00 90.25 90 ASP A C 1
ATOM 715 O O . ASP A 1 90 ? 9.187 -4.034 5.300 1.00 90.25 90 ASP A O 1
ATOM 719 N N . GLU A 1 91 ? 7.540 -5.477 5.797 1.00 86.62 91 GLU A N 1
ATOM 720 C CA . GLU A 1 91 ? 7.995 -6.525 4.871 1.00 86.62 91 GLU A CA 1
ATOM 721 C C . GLU A 1 91 ? 7.960 -6.057 3.406 1.00 86.62 91 GLU A C 1
ATOM 723 O O . GLU A 1 91 ? 8.918 -6.299 2.664 1.00 86.62 91 GLU A O 1
ATOM 728 N N . MET A 1 92 ? 6.909 -5.334 2.996 1.00 82.81 92 MET A N 1
ATOM 729 C CA . MET A 1 92 ? 6.800 -4.763 1.646 1.00 82.81 92 MET A CA 1
ATOM 730 C C . MET A 1 92 ? 7.898 -3.744 1.360 1.00 82.81 92 MET A C 1
ATOM 732 O O . MET A 1 92 ? 8.573 -3.832 0.330 1.00 82.81 92 MET A O 1
ATOM 736 N N . ILE A 1 93 ? 8.104 -2.791 2.271 1.00 86.19 93 ILE A N 1
ATOM 737 C CA . ILE A 1 93 ? 9.141 -1.762 2.136 1.00 86.19 93 ILE A CA 1
ATOM 738 C C . ILE A 1 93 ? 10.519 -2.422 2.027 1.00 86.19 93 ILE A C 1
ATOM 740 O O . ILE A 1 93 ? 11.289 -2.097 1.121 1.00 86.19 93 ILE A O 1
ATOM 744 N N . HIS A 1 94 ? 10.817 -3.392 2.893 1.00 85.00 94 HIS A N 1
ATOM 745 C CA . HIS A 1 94 ? 12.091 -4.114 2.872 1.00 85.00 94 HIS A CA 1
ATOM 746 C C . HIS A 1 94 ? 12.293 -4.923 1.587 1.00 85.00 94 HIS A C 1
ATOM 748 O O . HIS A 1 94 ? 13.396 -4.952 1.036 1.00 85.00 94 HIS A O 1
ATOM 754 N N . GLY A 1 95 ? 11.233 -5.559 1.080 1.00 78.44 95 GLY A N 1
ATOM 755 C CA . GLY A 1 95 ? 11.254 -6.265 -0.201 1.00 78.44 95 GLY A CA 1
ATOM 756 C C . GLY A 1 95 ? 11.573 -5.330 -1.368 1.00 78.44 95 GLY A C 1
ATOM 757 O O . GLY A 1 95 ? 12.458 -5.625 -2.173 1.00 78.44 95 GLY A O 1
ATOM 758 N N . LEU A 1 96 ? 10.922 -4.164 -1.416 1.00 76.94 96 LEU A N 1
ATOM 759 C CA . LEU A 1 96 ? 11.163 -3.133 -2.432 1.00 76.94 96 LEU A CA 1
ATOM 760 C C . LEU A 1 96 ? 12.580 -2.549 -2.354 1.00 76.94 96 LEU A C 1
ATOM 762 O O . LEU A 1 96 ? 13.206 -2.326 -3.387 1.00 76.94 96 LEU A O 1
ATOM 766 N N . GLN A 1 97 ? 13.122 -2.345 -1.152 1.00 81.81 97 GLN A N 1
ATOM 767 C CA . GLN A 1 97 ? 14.497 -1.862 -0.958 1.00 81.81 97 GLN A CA 1
ATOM 768 C C . GLN A 1 97 ? 15.559 -2.868 -1.423 1.00 81.81 97 GLN A C 1
ATOM 770 O O . GLN A 1 97 ? 16.660 -2.475 -1.807 1.00 81.81 97 GLN A O 1
ATOM 775 N N . LYS A 1 98 ? 15.244 -4.166 -1.384 1.00 79.12 98 LYS A N 1
ATOM 776 C CA . LYS A 1 98 ? 16.140 -5.253 -1.808 1.00 79.12 98 LYS A CA 1
ATOM 777 C C . LYS A 1 98 ? 15.984 -5.647 -3.272 1.00 79.12 98 LYS A C 1
ATOM 779 O O . LYS A 1 98 ? 16.727 -6.509 -3.750 1.00 79.12 98 LYS A O 1
ATOM 784 N N . LEU A 1 99 ? 15.023 -5.054 -3.974 1.00 70.69 99 LEU A N 1
ATOM 785 C CA . LEU A 1 99 ? 14.744 -5.359 -5.366 1.00 70.69 99 LEU A CA 1
ATOM 786 C C . LEU A 1 99 ? 15.965 -4.990 -6.223 1.00 70.69 99 LEU A C 1
ATOM 788 O O . LEU A 1 99 ? 16.392 -3.836 -6.263 1.00 70.69 99 LEU A O 1
ATOM 792 N N . GLN A 1 100 ? 16.535 -5.969 -6.923 1.00 66.19 100 GLN A N 1
ATOM 793 C CA . GLN A 1 100 ? 17.612 -5.701 -7.873 1.00 66.19 100 GLN A CA 1
ATOM 794 C C . GLN A 1 100 ? 17.015 -5.144 -9.162 1.00 66.19 100 GLN A C 1
ATOM 796 O O . GLN A 1 100 ? 16.413 -5.877 -9.942 1.00 66.19 100 GLN A O 1
ATOM 801 N N . LEU A 1 101 ? 17.170 -3.841 -9.373 1.00 63.31 101 LEU A N 1
ATOM 802 C CA . LEU A 1 101 ? 16.693 -3.177 -10.577 1.00 63.31 101 LEU A CA 1
ATOM 803 C C . LEU A 1 101 ? 17.538 -3.549 -11.809 1.00 63.31 101 LEU A C 1
ATOM 805 O O . LEU A 1 101 ? 18.755 -3.715 -11.691 1.00 63.31 101 LEU A O 1
ATOM 809 N N . PRO A 1 102 ? 16.933 -3.620 -13.010 1.00 56.38 102 PRO A N 1
ATOM 810 C CA . PRO A 1 102 ? 17.692 -3.599 -14.254 1.00 56.38 102 PRO A CA 1
ATOM 811 C C . PRO A 1 102 ? 18.557 -2.333 -14.318 1.00 56.38 102 PRO A C 1
ATOM 813 O O . PRO A 1 102 ? 18.122 -1.261 -13.896 1.00 56.38 102 PRO A O 1
ATOM 816 N N . VAL A 1 103 ? 19.772 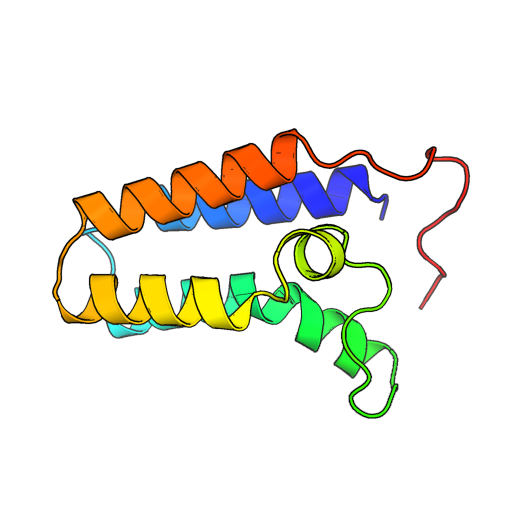-2.452 -14.858 1.00 55.16 103 VAL A N 1
ATOM 817 C CA . VAL A 1 103 ? 20.720 -1.333 -14.989 1.00 55.16 103 VAL A CA 1
ATOM 818 C C . VAL A 1 103 ? 20.058 -0.164 -15.739 1.00 55.16 103 VAL A C 1
ATOM 820 O O . VAL A 1 103 ? 19.422 -0.374 -16.771 1.00 55.16 103 VAL A O 1
ATOM 823 N N . GLU A 1 104 ? 20.228 1.058 -15.219 1.00 50.62 104 GLU A N 1
ATOM 824 C CA . GLU A 1 104 ? 19.556 2.327 -15.587 1.00 50.62 104 GLU A CA 1
ATOM 825 C C . GLU A 1 104 ? 19.577 2.723 -17.080 1.00 50.62 104 GLU A C 1
ATOM 827 O O . GLU A 1 104 ? 18.942 3.699 -17.473 1.00 50.62 104 GLU A O 1
ATOM 832 N N . SER A 1 105 ? 20.282 1.988 -17.940 1.00 43.19 105 SER A N 1
ATOM 833 C CA . SER A 1 105 ? 20.444 2.288 -19.366 1.00 43.19 105 SER A CA 1
ATOM 834 C C . SER A 1 105 ? 19.238 1.935 -20.241 1.00 43.19 105 SER A C 1
ATOM 836 O O . SER A 1 105 ? 19.256 2.235 -21.435 1.00 43.19 105 SER A O 1
ATOM 838 N N . SER A 1 106 ? 18.180 1.342 -19.685 1.00 44.31 106 SER A N 1
ATOM 839 C CA . SER A 1 106 ? 16.899 1.215 -20.385 1.00 44.31 106 SER A CA 1
ATOM 840 C C . SER A 1 106 ? 15.895 2.208 -19.804 1.00 44.31 106 SER A C 1
ATOM 842 O O . SER A 1 106 ? 15.463 2.011 -18.664 1.00 44.31 106 SER A O 1
ATOM 844 N N . PRO A 1 107 ? 15.502 3.267 -20.543 1.00 46.81 107 PRO A N 1
ATOM 845 C CA . PRO A 1 107 ? 14.340 4.050 -20.148 1.00 46.81 107 PRO A CA 1
ATOM 846 C C . PRO A 1 107 ? 13.166 3.093 -19.943 1.00 46.81 107 PRO A C 1
ATOM 848 O O . PRO A 1 107 ? 13.043 2.099 -20.670 1.00 46.81 107 PRO A O 1
ATOM 851 N N . LEU A 1 108 ? 12.301 3.390 -18.965 1.00 47.91 108 LEU A N 1
ATOM 852 C CA . LEU A 1 108 ? 10.971 2.788 -18.980 1.00 47.91 108 LEU A CA 1
ATOM 853 C C . LEU A 1 108 ? 10.438 2.986 -20.404 1.00 47.91 108 LEU A C 1
ATOM 855 O O . LEU A 1 108 ? 10.564 4.111 -20.906 1.00 47.91 108 LEU A O 1
ATOM 859 N N . PRO A 1 109 ? 9.963 1.925 -21.087 1.00 45.03 109 PRO A N 1
ATOM 860 C CA . PRO A 1 109 ? 9.433 2.071 -22.434 1.00 45.03 109 PRO A CA 1
ATOM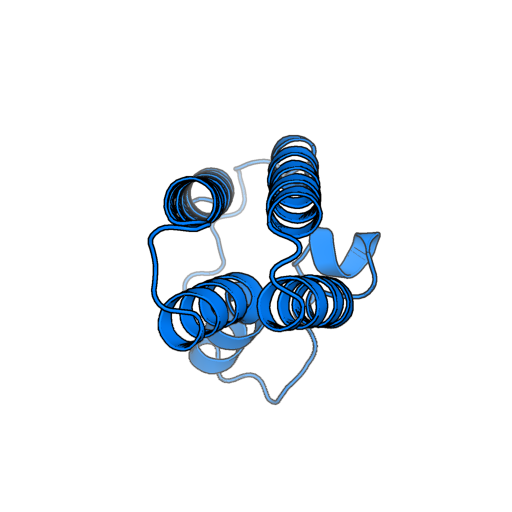 861 C C . PRO A 1 109 ? 8.480 3.263 -22.417 1.00 45.03 109 PRO A C 1
ATOM 863 O O . PRO A 1 109 ? 7.605 3.329 -21.557 1.00 45.03 109 PRO A O 1
ATOM 866 N N . VAL A 1 110 ? 8.759 4.260 -23.263 1.00 38.44 110 VAL A N 1
ATOM 867 C CA . VAL A 1 110 ? 7.936 5.469 -23.333 1.00 38.44 110 VAL A CA 1
ATOM 868 C C . VAL A 1 110 ? 6.554 5.005 -23.776 1.00 38.44 110 VAL A C 1
ATOM 870 O O . VAL A 1 110 ? 6.418 4.471 -24.878 1.00 38.44 110 VAL A O 1
ATOM 873 N N . MET A 1 111 ? 5.596 5.136 -22.859 1.00 44.97 111 MET A N 1
ATOM 874 C CA . MET A 1 111 ? 4.172 4.862 -23.039 1.00 44.97 111 MET A CA 1
ATOM 875 C C . MET A 1 111 ? 3.466 6.159 -23.407 1.00 44.97 111 MET A C 1
ATOM 877 O O . MET A 1 111 ? 3.721 7.167 -22.705 1.00 44.97 111 MET A O 1
#

Sequence (111 aa):
MTWTDAIQGTIRQWTDIREAVEVADTVALLTEINAVCDLCEKSDTQAGNPIERCRYCLFYQQFGGCQEVSGRMSEAVVEKDWDRVRHLIDEMIHGLQKLQLPVESSPLPVM

pLDDT: mean 70.62, std 18.36, range [38.44, 94.88]

Foldseek 3Di:
DFPVVVLVVLLVLLVVLLVCQPPDDLVVSLVSLVVSQCPQVVVCVVVVDDDDGNPPPVCCVVPVGSVVLSVQLNVCSVVSVSVSNNVSSVVVSVCSVPDDDDPRPDDPPDD

Secondary structure (DSSP, 8-state):
--HHHHHHHHHHHHHHHHHHTTTS-HHHHHHHHHHHHTHHHHHHHHTT--S-TTTT-HHHHHHS-HHHHHHHHHHHHHHT-HHHHHHHHHHHHHHHHT--PPPTTSPPP--

Radius of gyration: 14.47 Å; chains: 1; bounding box: 33×23×38 Å